Protein AF-A0A7X0TTF5-F1 (afdb_monomer_lite)

Radius of gyration: 13.66 Å; chains: 1; bounding box: 30×32×36 Å

Foldseek 3Di:
DDDPQVLLLVLLVVLQVVCCVPVVDHQQQFVQVQSLLLVCVVPVQKFKKAWALDQQAGRHIWIADPVVCWIQGNVGTDHPVVVQVCCCPVVVGDPTDMGGDDPNHSVNHDHPVVSSVSSNVSSVVD

pLDDT: mean 91.66, std 5.64, range [60.06, 97.88]

Structure (mmCIF, N/CA/C/O backbone):
data_AF-A0A7X0TTF5-F1
#
_entry.id   AF-A0A7X0TTF5-F1
#
loop_
_atom_site.group_PDB
_atom_site.id
_atom_site.type_symbol
_atom_site.label_atom_id
_atom_site.label_alt_id
_atom_site.label_comp_id
_atom_site.label_asym_id
_atom_site.label_entity_id
_atom_site.label_seq_id
_atom_site.pdbx_PDB_ins_code
_atom_site.Cartn_x
_atom_site.Cartn_y
_atom_site.Cartn_z
_atom_site.occupancy
_atom_site.B_iso_or_equiv
_atom_site.auth_seq_id
_atom_site.auth_comp_id
_atom_site.auth_asym_id
_atom_site.auth_atom_id
_atom_site.pdbx_PDB_model_num
ATOM 1 N N . MET A 1 1 ? -17.151 4.045 10.613 1.00 60.06 1 MET A N 1
ATOM 2 C CA . MET A 1 1 ? -16.221 3.293 11.484 1.00 60.06 1 MET A CA 1
ATOM 3 C C . MET A 1 1 ? -15.001 4.177 11.622 1.00 60.06 1 MET A C 1
ATOM 5 O O . MET A 1 1 ? -14.487 4.572 10.586 1.00 60.06 1 MET A O 1
ATOM 9 N N . CYS A 1 2 ? -14.615 4.576 12.832 1.00 71.25 2 CYS A N 1
ATOM 10 C CA . CYS A 1 2 ? -13.408 5.386 13.003 1.00 71.25 2 CYS A CA 1
ATOM 11 C C . CYS A 1 2 ? -12.193 4.462 12.861 1.00 71.25 2 CYS A C 1
ATOM 13 O O . CYS A 1 2 ? -12.168 3.407 13.495 1.00 71.25 2 CYS A O 1
ATOM 15 N N . ILE A 1 3 ? -11.238 4.811 12.003 1.00 82.31 3 ILE A N 1
ATOM 16 C CA . ILE A 1 3 ? -9.995 4.049 11.856 1.00 82.31 3 ILE A CA 1
ATOM 17 C C . ILE A 1 3 ? -9.067 4.414 13.013 1.00 82.31 3 ILE A C 1
ATOM 19 O O . ILE A 1 3 ? -8.820 5.594 13.258 1.00 82.31 3 ILE A O 1
ATOM 23 N N . ASN A 1 4 ? -8.526 3.405 13.696 1.00 91.06 4 ASN A N 1
ATOM 24 C CA . ASN A 1 4 ? -7.479 3.611 14.684 1.00 91.06 4 ASN A CA 1
ATOM 25 C C . ASN A 1 4 ? -6.121 3.621 13.967 1.00 91.06 4 ASN A C 1
ATOM 27 O O . ASN A 1 4 ? -5.546 2.572 13.687 1.00 91.06 4 ASN A O 1
ATOM 31 N N . LEU A 1 5 ? -5.638 4.821 13.630 1.00 89.31 5 LEU A N 1
ATOM 32 C CA . LEU A 1 5 ? -4.382 5.001 12.895 1.00 89.31 5 LEU A CA 1
ATOM 33 C C . LEU A 1 5 ? -3.167 4.480 13.669 1.00 89.31 5 LEU A C 1
ATOM 35 O O . LEU A 1 5 ? -2.276 3.903 13.059 1.00 89.31 5 LEU A O 1
ATOM 39 N N . THR A 1 6 ? -3.157 4.628 14.996 1.00 91.56 6 THR A N 1
ATOM 40 C CA . THR A 1 6 ? -2.090 4.083 15.844 1.00 91.56 6 THR A CA 1
ATOM 41 C C . THR A 1 6 ? -2.037 2.565 15.717 1.00 91.56 6 THR A C 1
ATOM 43 O O . THR A 1 6 ? -0.988 2.016 15.394 1.00 91.56 6 THR A O 1
ATOM 46 N N . ALA A 1 7 ? -3.189 1.899 15.843 1.00 92.69 7 ALA A N 1
ATOM 47 C CA . ALA A 1 7 ? -3.257 0.448 15.706 1.00 92.69 7 ALA A CA 1
ATOM 48 C C . ALA A 1 7 ? -2.870 -0.037 14.300 1.00 92.69 7 ALA A C 1
ATOM 50 O O . ALA A 1 7 ? -2.249 -1.092 14.156 1.00 92.69 7 ALA A O 1
ATOM 51 N N . LEU A 1 8 ? -3.205 0.725 13.248 1.00 92.31 8 LEU A N 1
ATOM 52 C CA . LEU A 1 8 ? -2.767 0.412 11.884 1.00 92.31 8 LEU A CA 1
ATOM 53 C C . LEU A 1 8 ? -1.241 0.442 11.769 1.00 92.31 8 LEU A C 1
ATOM 55 O O . LEU A 1 8 ? -0.664 -0.547 11.323 1.00 92.31 8 LEU A O 1
ATOM 59 N N . THR A 1 9 ? -0.598 1.538 12.179 1.00 91.25 9 THR A N 1
ATOM 60 C CA . THR A 1 9 ? 0.863 1.686 12.084 1.00 91.25 9 THR A CA 1
ATOM 61 C C . THR A 1 9 ? 1.587 0.629 12.917 1.00 91.25 9 THR A C 1
ATOM 63 O O . THR A 1 9 ? 2.483 -0.038 12.408 1.00 91.25 9 THR A O 1
ATOM 66 N N . GLU A 1 10 ? 1.139 0.376 14.150 1.00 91.94 10 GLU A N 1
ATOM 67 C CA . GLU A 1 10 ? 1.713 -0.678 14.998 1.00 91.94 10 GLU A CA 1
ATOM 68 C C . GLU A 1 10 ? 1.563 -2.071 14.367 1.00 91.94 10 GLU A C 1
ATOM 70 O O . GLU A 1 10 ? 2.480 -2.891 14.429 1.00 91.94 10 GLU A O 1
ATOM 75 N N . THR A 1 11 ? 0.428 -2.349 13.710 1.00 93.19 11 THR A N 1
ATOM 76 C CA . THR A 1 11 ? 0.239 -3.620 12.994 1.00 93.19 11 THR A CA 1
ATOM 77 C C . THR A 1 11 ? 1.214 -3.738 11.821 1.00 93.19 11 THR A C 1
ATOM 79 O O . THR A 1 11 ? 1.811 -4.799 11.642 1.00 93.19 11 THR A O 1
ATOM 82 N N . VAL A 1 12 ? 1.407 -2.668 11.037 1.00 92.31 12 VAL A N 1
ATOM 83 C CA . VAL A 1 12 ? 2.370 -2.634 9.918 1.00 92.31 12 VAL A CA 1
ATOM 84 C C . VAL A 1 12 ? 3.778 -2.965 10.404 1.00 92.31 12 VAL A C 1
ATOM 86 O O . VAL A 1 12 ? 4.426 -3.845 9.833 1.00 92.31 12 VAL A O 1
ATOM 89 N N . GLU A 1 13 ? 4.247 -2.311 11.465 1.00 90.12 13 GLU A N 1
ATOM 90 C CA . GLU A 1 13 ? 5.581 -2.549 12.029 1.00 90.12 13 GLU A CA 1
ATOM 91 C C . GLU A 1 13 ? 5.756 -4.013 12.458 1.00 90.12 13 GLU A C 1
ATOM 93 O O . GLU A 1 13 ? 6.751 -4.651 12.109 1.00 90.12 13 GLU A O 1
ATOM 98 N N . GLN A 1 14 ? 4.751 -4.587 13.127 1.00 90.00 14 GLN A N 1
ATOM 99 C CA . GLN A 1 14 ? 4.780 -5.983 13.572 1.00 90.00 14 GLN A CA 1
ATOM 100 C C . GLN A 1 14 ? 4.827 -6.983 12.412 1.00 90.00 14 GLN A C 1
ATOM 102 O O . GLN A 1 14 ? 5.534 -7.991 12.496 1.00 90.00 14 GLN A O 1
ATOM 107 N N . ILE A 1 15 ? 4.078 -6.737 11.332 1.00 91.00 15 ILE A N 1
ATOM 108 C CA . ILE A 1 15 ? 4.032 -7.678 10.205 1.00 91.00 15 ILE A CA 1
ATOM 109 C C . ILE A 1 15 ? 5.174 -7.490 9.205 1.00 91.00 15 ILE A C 1
ATOM 111 O O . ILE A 1 15 ? 5.448 -8.411 8.436 1.00 91.00 15 ILE A O 1
ATOM 115 N N . THR A 1 16 ? 5.860 -6.341 9.218 1.00 88.81 16 THR A N 1
ATOM 116 C CA . THR A 1 16 ? 6.968 -6.045 8.292 1.00 88.81 16 THR A CA 1
ATOM 117 C C . THR A 1 16 ? 8.067 -7.098 8.406 1.00 88.81 16 THR A C 1
ATOM 119 O O . THR A 1 16 ? 8.521 -7.631 7.395 1.00 88.81 16 THR A O 1
ATOM 122 N N . GLN A 1 17 ? 8.437 -7.467 9.636 1.00 86.75 17 GLN A N 1
ATOM 123 C CA . GLN A 1 17 ? 9.425 -8.518 9.877 1.00 86.75 17 GLN A CA 1
ATOM 124 C C . GLN A 1 17 ? 8.953 -9.876 9.334 1.00 86.75 17 GLN A C 1
ATOM 126 O O . GLN A 1 17 ? 9.728 -10.599 8.720 1.00 86.75 17 GLN A O 1
ATOM 131 N N . HIS A 1 18 ? 7.667 -10.201 9.495 1.00 86.31 18 HIS A N 1
ATOM 132 C CA . HIS A 1 18 ? 7.090 -11.450 8.992 1.00 86.31 18 HIS A CA 1
ATOM 133 C C . HIS A 1 18 ? 7.132 -11.536 7.463 1.00 86.31 18 HIS A C 1
ATOM 135 O O . HIS A 1 18 ? 7.470 -12.585 6.914 1.00 86.31 18 HIS A O 1
ATOM 141 N N . LEU A 1 19 ? 6.802 -10.434 6.781 1.00 87.19 19 LEU A N 1
ATOM 142 C CA . LEU A 1 19 ? 6.860 -10.340 5.325 1.00 87.19 19 LEU A CA 1
ATOM 143 C C . LEU A 1 19 ? 8.296 -10.546 4.820 1.00 87.19 19 LEU A C 1
ATOM 145 O O . LEU A 1 19 ? 8.521 -11.325 3.892 1.00 87.19 19 LEU A O 1
ATOM 149 N N . PHE A 1 20 ? 9.261 -9.900 5.476 1.00 87.50 20 PHE A N 1
ATOM 150 C CA . PHE A 1 20 ? 10.672 -10.036 5.142 1.00 87.50 20 PHE A CA 1
ATOM 151 C C . PHE A 1 20 ? 11.182 -11.462 5.384 1.00 87.50 20 PHE A C 1
ATOM 153 O O . PHE A 1 20 ? 11.752 -12.073 4.485 1.00 87.50 20 PHE A O 1
ATOM 160 N N . ASP A 1 21 ? 10.930 -12.037 6.559 1.00 87.88 21 ASP A N 1
ATOM 161 C CA . ASP A 1 21 ? 11.462 -13.354 6.916 1.00 87.88 21 ASP A CA 1
ATOM 162 C C . ASP A 1 21 ? 10.871 -14.476 6.057 1.00 87.88 21 ASP A C 1
ATOM 164 O O . ASP A 1 21 ? 11.597 -15.374 5.621 1.00 87.88 21 ASP A O 1
ATOM 168 N N . LYS A 1 22 ? 9.559 -14.427 5.797 1.00 87.00 22 LYS A N 1
ATOM 169 C CA . LYS A 1 22 ? 8.840 -15.513 5.124 1.00 87.00 22 LYS A CA 1
ATOM 170 C C . LYS A 1 22 ? 8.905 -15.430 3.606 1.00 87.00 22 LYS A C 1
ATOM 172 O O . LYS A 1 22 ? 9.145 -16.442 2.951 1.00 87.00 22 LYS A O 1
ATOM 177 N N . GLU A 1 23 ? 8.676 -14.245 3.053 1.00 86.81 23 GLU A N 1
ATOM 178 C CA . GLU A 1 23 ? 8.542 -14.057 1.607 1.00 86.81 23 GLU A CA 1
ATOM 179 C C . GLU A 1 23 ? 9.789 -13.410 0.992 1.00 86.81 23 GLU A C 1
ATOM 181 O O . GLU A 1 23 ? 9.846 -13.266 -0.227 1.00 86.81 23 GLU A O 1
ATOM 186 N N . GLN A 1 24 ? 10.789 -13.040 1.811 1.00 84.88 24 GLN A N 1
ATOM 187 C CA . GLN A 1 24 ? 11.998 -12.324 1.374 1.00 84.88 24 GLN A CA 1
ATOM 188 C C . GLN A 1 24 ? 11.635 -11.067 0.567 1.00 84.88 24 GLN A C 1
ATOM 190 O O . GLN A 1 24 ? 12.278 -10.729 -0.424 1.00 84.88 24 GLN A O 1
ATOM 195 N N . CYS A 1 25 ? 10.553 -10.405 0.992 1.00 82.00 25 CYS A N 1
ATOM 196 C CA . CYS A 1 25 ? 9.876 -9.340 0.267 1.00 82.00 25 CYS A CA 1
ATOM 197 C C . CYS A 1 25 ? 9.773 -8.082 1.134 1.00 82.00 25 CYS A C 1
ATOM 199 O O . CYS A 1 25 ? 9.433 -8.156 2.316 1.00 82.00 25 CYS A O 1
ATOM 201 N N . GLY A 1 26 ? 10.018 -6.917 0.532 1.00 79.00 26 GLY A N 1
ATOM 202 C CA . GLY A 1 26 ? 9.748 -5.621 1.149 1.00 79.00 26 GLY A CA 1
ATOM 203 C C . GLY A 1 26 ? 8.357 -5.079 0.819 1.00 79.00 26 GLY A C 1
ATOM 204 O O . GLY A 1 26 ? 7.604 -5.644 0.021 1.00 79.00 26 GLY A O 1
ATOM 205 N N . TRP A 1 27 ? 8.028 -3.916 1.384 1.00 82.75 27 TRP A N 1
ATOM 206 C CA . TRP A 1 27 ? 6.827 -3.169 1.002 1.00 82.75 27 TRP A CA 1
ATOM 207 C C . TRP A 1 27 ? 6.819 -2.823 -0.500 1.00 82.75 27 TRP A C 1
ATOM 209 O O . TRP A 1 27 ? 5.771 -2.899 -1.138 1.00 82.75 27 TRP A O 1
ATOM 219 N N . PHE A 1 28 ? 7.993 -2.604 -1.091 1.00 71.44 28 PHE A N 1
ATOM 220 C CA . PHE A 1 28 ? 8.173 -2.293 -2.511 1.00 71.44 28 PHE A CA 1
ATOM 221 C C . PHE A 1 28 ? 7.953 -3.475 -3.475 1.00 71.44 28 PHE A C 1
ATOM 223 O O . PHE A 1 28 ? 7.548 -3.249 -4.608 1.00 71.44 28 PHE A O 1
ATOM 230 N N . ASP A 1 29 ? 8.134 -4.728 -3.038 1.00 73.81 29 ASP A N 1
ATOM 231 C CA . ASP A 1 29 ? 8.132 -5.910 -3.928 1.00 73.81 29 ASP A CA 1
ATOM 232 C C . ASP A 1 29 ? 6.818 -6.722 -3.888 1.00 73.81 29 ASP A C 1
ATOM 234 O O . ASP A 1 29 ? 6.736 -7.847 -4.381 1.00 73.81 29 ASP A O 1
ATOM 238 N N . GLY A 1 30 ? 5.768 -6.162 -3.279 1.00 82.69 30 GLY A N 1
ATOM 239 C CA . GLY A 1 30 ? 4.446 -6.795 -3.153 1.00 82.69 30 GLY A CA 1
ATOM 240 C C . GLY A 1 30 ? 3.804 -6.642 -1.778 1.00 82.69 30 GLY A C 1
ATOM 241 O O . GLY A 1 30 ? 2.595 -6.849 -1.615 1.00 82.69 30 GLY A O 1
ATOM 242 N N . GLY A 1 31 ? 4.579 -6.197 -0.786 1.00 90.44 31 GLY A N 1
ATOM 243 C CA . GLY A 1 31 ? 4.033 -5.854 0.517 1.00 90.44 31 GLY A CA 1
ATOM 244 C C . GLY A 1 31 ? 2.944 -4.790 0.401 1.00 90.44 31 GLY A C 1
ATOM 245 O O . GLY A 1 31 ? 1.854 -4.994 0.917 1.00 90.44 31 GLY A O 1
ATOM 246 N N . CYS A 1 32 ? 3.173 -3.680 -0.308 1.00 92.31 32 CYS A N 1
ATOM 247 C CA . CYS A 1 32 ? 2.225 -2.559 -0.338 1.00 92.31 32 CYS A CA 1
ATOM 248 C C . CYS A 1 32 ? 0.834 -2.979 -0.825 1.00 92.31 32 CYS A C 1
ATOM 250 O O . CYS A 1 32 ? -0.178 -2.570 -0.257 1.00 92.31 32 CYS A O 1
ATOM 252 N N . MET A 1 33 ? 0.776 -3.866 -1.821 1.00 94.62 33 MET A N 1
ATOM 253 C CA . MET A 1 33 ? -0.482 -4.439 -2.297 1.00 94.62 33 MET A CA 1
ATOM 254 C C . MET A 1 33 ? -1.124 -5.359 -1.250 1.00 94.62 33 MET A C 1
ATOM 256 O O . MET A 1 33 ? -2.339 -5.331 -1.054 1.00 94.62 33 MET A O 1
ATOM 260 N N . THR A 1 34 ? -0.317 -6.139 -0.532 1.00 95.00 34 THR A N 1
ATOM 261 C CA . THR A 1 34 ? -0.775 -6.985 0.579 1.00 95.00 34 THR A CA 1
ATOM 262 C C . THR A 1 34 ? -1.352 -6.154 1.730 1.00 95.00 34 THR A C 1
ATOM 264 O O . THR A 1 34 ? -2.437 -6.468 2.219 1.00 95.00 34 THR A O 1
ATOM 267 N N . LEU A 1 35 ? -0.697 -5.052 2.107 1.00 94.31 35 LEU A N 1
ATOM 268 C CA . LEU A 1 35 ? -1.184 -4.101 3.111 1.00 94.31 35 LEU A CA 1
ATOM 269 C C . LEU A 1 35 ? -2.471 -3.414 2.665 1.00 94.31 35 LEU A C 1
ATOM 271 O O . LEU A 1 35 ? -3.452 -3.416 3.404 1.00 94.31 35 LEU A O 1
ATOM 275 N N . ALA A 1 36 ? -2.499 -2.872 1.447 1.00 95.44 36 ALA A N 1
ATOM 276 C CA . ALA A 1 36 ? -3.696 -2.243 0.904 1.00 95.44 36 ALA A CA 1
ATOM 277 C C . ALA A 1 36 ? -4.868 -3.242 0.841 1.00 95.44 36 ALA A C 1
ATOM 279 O O . ALA A 1 36 ? -5.993 -2.906 1.208 1.00 95.44 36 ALA A O 1
ATOM 280 N N . SER A 1 37 ? -4.603 -4.499 0.466 1.00 95.50 37 SER A N 1
ATOM 281 C CA . SER A 1 37 ? -5.597 -5.579 0.498 1.00 95.50 37 SER A CA 1
ATOM 282 C C . SER A 1 37 ? -6.123 -5.837 1.913 1.00 95.50 37 SER A C 1
ATOM 284 O O . SER A 1 37 ? -7.337 -5.929 2.109 1.00 95.50 37 SER A O 1
ATOM 286 N N . ALA A 1 38 ? -5.235 -5.905 2.909 1.00 95.00 38 ALA A N 1
ATOM 287 C CA . ALA A 1 38 ? -5.605 -6.142 4.302 1.00 95.00 38 ALA A CA 1
ATOM 288 C C . ALA A 1 38 ? -6.446 -4.992 4.877 1.00 95.00 38 ALA A C 1
ATOM 290 O O . ALA A 1 38 ? -7.495 -5.219 5.482 1.00 95.00 38 ALA A O 1
ATOM 291 N N . ILE A 1 39 ? -6.030 -3.750 4.627 1.00 95.06 39 ILE A N 1
ATOM 292 C CA . ILE A 1 39 ? -6.759 -2.557 5.059 1.00 95.06 39 ILE A CA 1
ATOM 293 C C . ILE A 1 39 ? -8.129 -2.489 4.387 1.00 95.06 39 ILE A C 1
ATOM 295 O O . ILE A 1 39 ? -9.117 -2.240 5.075 1.00 95.06 39 ILE A O 1
ATOM 299 N N . ASN A 1 40 ? -8.230 -2.737 3.077 1.00 95.25 40 ASN A N 1
ATOM 300 C CA . ASN A 1 40 ? -9.518 -2.707 2.382 1.00 95.25 40 ASN A CA 1
ATOM 301 C C . ASN A 1 40 ? -10.501 -3.753 2.926 1.00 95.25 40 ASN A C 1
ATOM 303 O O . ASN A 1 40 ? -11.696 -3.482 3.021 1.00 95.25 40 ASN A O 1
ATOM 307 N N . HIS A 1 41 ? -10.001 -4.908 3.373 1.00 94.38 41 HIS A N 1
ATOM 308 C CA . HIS A 1 41 ? -10.823 -5.923 4.026 1.00 94.38 41 HIS A CA 1
ATOM 309 C C . HIS A 1 41 ? -11.442 -5.431 5.349 1.00 94.38 41 HIS A C 1
ATOM 311 O O . HIS A 1 41 ? -12.587 -5.755 5.660 1.00 94.38 41 HIS A O 1
ATOM 317 N N . ILE A 1 42 ? -10.708 -4.633 6.131 1.00 92.75 42 ILE A N 1
ATOM 318 C CA . ILE A 1 42 ? -11.185 -4.059 7.403 1.00 92.75 42 ILE A CA 1
ATOM 319 C C . ILE A 1 42 ? -12.022 -2.792 7.163 1.00 92.75 42 ILE A C 1
ATOM 321 O O . ILE A 1 42 ? -12.987 -2.525 7.881 1.00 92.75 42 ILE A O 1
ATOM 325 N N . TYR A 1 43 ? -11.670 -2.013 6.141 1.00 92.94 43 TYR A N 1
ATOM 326 C CA . TYR A 1 43 ? -12.300 -0.748 5.782 1.00 92.94 43 TYR A CA 1
ATOM 327 C C . TYR A 1 43 ? -12.640 -0.715 4.276 1.00 92.94 43 TYR A C 1
ATOM 329 O O . TYR A 1 43 ? -11.895 -0.139 3.478 1.00 92.94 43 TYR A O 1
ATOM 337 N N . PRO A 1 44 ? -13.802 -1.265 3.862 1.00 93.75 44 PRO A N 1
ATOM 338 C CA . PRO A 1 44 ? -14.158 -1.417 2.442 1.00 93.75 44 PRO A CA 1
ATOM 339 C C . PRO A 1 44 ? -14.414 -0.114 1.676 1.00 93.75 44 PRO A C 1
ATOM 341 O O . PRO A 1 44 ? -14.557 -0.131 0.459 1.00 93.75 44 PRO A O 1
ATOM 344 N N . ARG A 1 45 ? -14.507 1.025 2.373 1.00 94.81 45 ARG A N 1
ATOM 345 C CA . ARG A 1 45 ? -14.698 2.352 1.755 1.00 94.81 45 ARG A CA 1
ATOM 346 C C . ARG A 1 45 ? -13.392 2.979 1.266 1.00 94.81 45 ARG A C 1
ATOM 348 O O . ARG A 1 45 ? -13.417 4.066 0.696 1.00 94.81 45 ARG A O 1
ATOM 355 N N . SER A 1 46 ? -12.268 2.330 1.541 1.00 95.62 46 SER A N 1
ATOM 356 C CA . SER A 1 46 ? -10.974 2.736 1.015 1.00 95.62 46 SER A CA 1
ATOM 357 C C . SER A 1 46 ? -10.865 2.451 -0.483 1.00 95.62 46 SER A C 1
ATOM 359 O O . SER A 1 46 ? -11.573 1.598 -1.019 1.00 95.62 46 SER A O 1
ATOM 361 N N . ILE A 1 47 ? -9.977 3.175 -1.161 1.00 97.25 47 ILE A N 1
ATOM 362 C CA . ILE A 1 47 ? -9.802 3.087 -2.613 1.00 97.25 47 ILE A CA 1
ATOM 363 C C . ILE A 1 47 ? -8.340 2.778 -2.921 1.00 97.25 47 ILE A C 1
ATOM 365 O O . ILE A 1 47 ? -7.441 3.436 -2.397 1.00 97.25 47 ILE A O 1
ATOM 369 N N . PHE A 1 48 ? -8.107 1.798 -3.790 1.00 97.62 48 PHE A N 1
ATOM 370 C CA . PHE A 1 48 ? -6.771 1.446 -4.254 1.00 97.62 48 PHE A CA 1
ATOM 371 C C . PHE A 1 48 ? -6.258 2.455 -5.276 1.00 97.62 48 PHE A C 1
ATOM 373 O O . PHE A 1 48 ? -6.913 2.749 -6.282 1.00 97.62 48 PHE A O 1
ATOM 380 N N . TYR A 1 49 ? -5.049 2.937 -5.039 1.00 97.88 49 TYR A N 1
ATOM 381 C CA . TYR A 1 49 ? -4.297 3.749 -5.976 1.00 97.88 49 TYR A CA 1
ATOM 382 C C . TYR A 1 49 ? -2.905 3.163 -6.148 1.00 97.88 49 TYR A C 1
ATOM 384 O O . TYR A 1 49 ? -2.409 2.407 -5.314 1.00 97.88 49 TYR A O 1
ATOM 392 N N . HIS A 1 50 ? -2.254 3.566 -7.224 1.00 95.94 50 HIS A N 1
ATOM 393 C CA . HIS A 1 50 ? -0.822 3.423 -7.346 1.00 95.94 50 HIS A CA 1
ATOM 394 C C . HIS A 1 50 ? -0.191 4.743 -7.735 1.00 95.94 50 HIS A C 1
ATOM 396 O O . HIS A 1 50 ? -0.769 5.534 -8.482 1.00 95.94 50 HIS A O 1
ATOM 402 N N . ILE A 1 51 ? 0.994 4.989 -7.196 1.00 95.38 51 ILE A N 1
ATOM 403 C CA . ILE A 1 51 ? 1.842 6.091 -7.616 1.00 95.38 51 ILE A CA 1
ATOM 404 C C . ILE A 1 51 ? 2.968 5.519 -8.458 1.00 95.38 51 ILE A C 1
ATOM 406 O O . ILE A 1 51 ? 3.670 4.596 -8.049 1.00 95.38 51 ILE A O 1
ATOM 410 N N . SER A 1 52 ? 3.050 5.963 -9.707 1.00 94.69 52 SER A N 1
ATOM 411 C CA . SER A 1 52 ? 3.875 5.300 -10.713 1.00 94.69 52 SER A CA 1
ATOM 412 C C . SER A 1 52 ? 4.340 6.260 -11.796 1.00 94.69 52 SER A C 1
ATOM 414 O O . SER A 1 52 ? 3.819 7.369 -11.952 1.00 94.69 52 SER A O 1
ATOM 416 N N . ARG A 1 53 ? 5.340 5.819 -12.559 1.00 93.25 53 ARG A N 1
ATOM 417 C CA . ARG A 1 53 ? 5.905 6.546 -13.707 1.00 93.25 53 ARG A CA 1
ATOM 418 C C . ARG A 1 53 ? 4.967 6.549 -14.910 1.00 93.25 53 ARG A C 1
ATOM 420 O O . ARG A 1 53 ? 5.071 7.413 -15.776 1.00 93.25 53 ARG A O 1
ATOM 427 N N . SER A 1 54 ? 4.072 5.569 -14.985 1.00 93.25 54 SER A N 1
ATOM 428 C CA . SER A 1 54 ? 3.097 5.431 -16.061 1.00 93.25 54 SER A CA 1
ATOM 429 C C . SER A 1 54 ? 1.784 4.874 -15.529 1.00 93.25 54 SER A C 1
ATOM 431 O O . SER A 1 54 ? 1.729 4.337 -14.426 1.00 93.25 54 SER A O 1
ATOM 433 N N . HIS A 1 55 ? 0.730 5.001 -16.330 1.00 93.44 55 HIS A N 1
ATOM 434 C CA . HIS A 1 55 ? -0.586 4.493 -15.972 1.00 93.44 55 HIS A CA 1
ATOM 435 C C . HIS A 1 55 ? -0.636 2.953 -15.965 1.00 93.44 55 HIS A C 1
ATOM 437 O O . HIS A 1 55 ? -1.413 2.375 -15.212 1.00 93.44 55 HIS A O 1
ATOM 443 N N . ASP A 1 56 ? 0.155 2.286 -16.806 1.00 92.88 56 ASP A N 1
ATOM 444 C CA . ASP A 1 56 ? 0.005 0.846 -17.062 1.00 92.88 56 ASP A CA 1
ATOM 445 C C . ASP A 1 56 ? 0.914 -0.033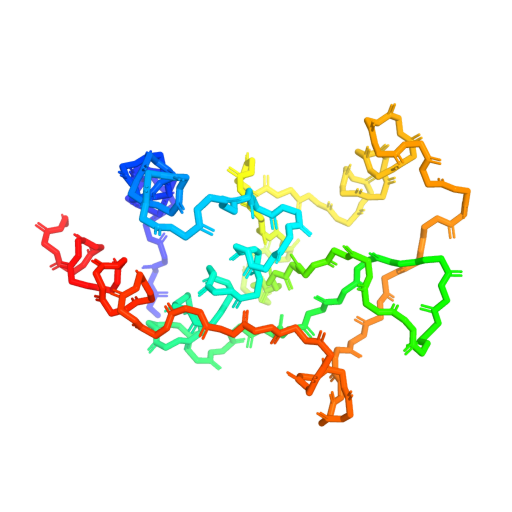 -16.197 1.00 92.88 56 ASP A C 1
ATOM 447 O O . ASP A 1 56 ? 0.710 -1.244 -16.133 1.00 92.88 56 ASP A O 1
ATOM 451 N N . VAL A 1 57 ? 1.898 0.566 -15.521 1.00 90.75 57 VAL A N 1
ATOM 452 C CA . VAL A 1 57 ? 2.833 -0.125 -14.625 1.00 90.75 57 VAL A CA 1
ATOM 453 C C . VAL A 1 57 ? 2.561 0.300 -13.194 1.00 90.75 57 VAL A C 1
ATOM 455 O O . VAL A 1 57 ? 2.480 1.494 -12.904 1.00 90.75 57 VAL A O 1
ATOM 458 N N . VAL A 1 58 ? 2.455 -0.678 -12.300 1.00 92.75 58 VAL A N 1
ATOM 459 C CA . VAL A 1 58 ? 2.293 -0.427 -10.870 1.00 92.75 58 VAL A CA 1
ATOM 460 C C . VAL A 1 58 ? 3.655 -0.443 -10.179 1.00 92.75 58 VAL A C 1
ATOM 462 O O . VAL A 1 58 ? 4.219 -1.503 -9.939 1.00 92.75 58 VAL A O 1
ATOM 465 N N . ASP A 1 59 ? 4.176 0.740 -9.852 1.00 91.25 59 ASP A N 1
ATOM 466 C CA . ASP A 1 59 ? 5.437 0.884 -9.110 1.00 91.25 59 ASP A CA 1
ATOM 467 C C . ASP A 1 59 ? 5.228 0.802 -7.585 1.00 91.25 59 ASP A C 1
ATOM 469 O O . ASP A 1 59 ? 5.990 0.142 -6.890 1.00 91.25 59 ASP A O 1
ATOM 473 N N . HIS A 1 60 ? 4.206 1.481 -7.046 1.00 93.44 60 HIS A N 1
ATOM 474 C CA . HIS A 1 60 ? 3.938 1.522 -5.603 1.00 93.44 60 HIS A CA 1
ATOM 475 C C . HIS A 1 60 ? 2.443 1.633 -5.332 1.00 93.44 60 HIS A C 1
ATOM 477 O O . HIS A 1 60 ? 1.786 2.560 -5.815 1.00 93.44 60 HIS A O 1
ATOM 483 N N . VAL A 1 61 ? 1.902 0.697 -4.555 1.00 95.38 61 VAL A N 1
ATOM 484 C CA . VAL A 1 61 ? 0.482 0.682 -4.181 1.00 95.38 61 VAL A CA 1
ATOM 485 C C . VAL A 1 61 ? 0.276 1.491 -2.910 1.00 95.38 61 VAL A C 1
ATOM 487 O O . VAL A 1 61 ? 1.010 1.346 -1.938 1.00 95.38 61 VAL A O 1
ATOM 490 N N . VAL A 1 62 ? -0.765 2.315 -2.907 1.00 96.12 62 VAL A N 1
ATOM 491 C CA . VAL A 1 62 ? -1.218 3.060 -1.733 1.00 96.12 62 VAL A CA 1
ATOM 492 C C . VAL A 1 62 ? -2.720 2.909 -1.589 1.00 96.12 62 VAL A C 1
ATOM 494 O O . VAL A 1 62 ? -3.439 2.656 -2.562 1.00 96.12 62 VAL A O 1
ATOM 497 N N . ILE A 1 63 ? -3.217 3.110 -0.375 1.00 96.50 63 ILE A N 1
ATOM 498 C CA . ILE A 1 63 ? -4.650 3.087 -0.122 1.00 96.50 63 ILE A CA 1
ATOM 499 C C . ILE A 1 63 ? -5.147 4.463 0.314 1.00 96.50 63 ILE A C 1
ATOM 501 O O . ILE A 1 63 ? -4.553 5.106 1.171 1.00 96.50 63 ILE A O 1
ATOM 505 N N . TYR A 1 64 ? -6.221 4.941 -0.310 1.00 97.62 64 TYR A N 1
ATOM 506 C CA . TYR A 1 64 ? -6.830 6.234 -0.010 1.00 97.62 64 TYR A CA 1
ATOM 507 C C . TYR A 1 64 ? -8.027 6.070 0.925 1.00 97.62 64 TYR A C 1
ATOM 509 O O . TYR A 1 64 ? -8.887 5.212 0.699 1.00 97.62 64 TYR A O 1
ATOM 517 N N . PHE A 1 65 ? -8.108 6.934 1.935 1.00 95.81 65 PHE A N 1
ATOM 518 C CA . PHE A 1 65 ? -9.219 7.020 2.877 1.00 95.81 65 PHE A CA 1
ATOM 519 C C . PHE A 1 65 ? -10.031 8.299 2.627 1.00 95.81 65 PHE A C 1
ATOM 521 O O . PHE A 1 65 ? -9.618 9.368 3.078 1.00 95.81 65 PHE A O 1
ATOM 528 N N . PRO A 1 66 ? -11.208 8.218 1.973 1.00 94.75 66 PRO A N 1
ATOM 529 C CA . PRO A 1 66 ? -11.987 9.407 1.613 1.00 94.75 66 PRO A CA 1
ATOM 530 C C . PRO A 1 66 ? -12.407 10.277 2.803 1.00 94.75 66 PRO A C 1
ATOM 532 O O . PRO A 1 66 ? -12.496 11.490 2.679 1.00 94.75 66 PRO A O 1
ATOM 535 N N . GLU A 1 67 ? -12.659 9.671 3.966 1.00 92.62 67 GLU A N 1
ATOM 536 C CA . GLU A 1 67 ? -13.072 10.401 5.176 1.00 92.62 67 GLU A CA 1
ATOM 537 C C . GLU A 1 67 ? -11.933 11.210 5.815 1.00 92.62 67 GLU A C 1
ATOM 539 O O . GLU A 1 67 ? -12.202 12.123 6.591 1.00 92.62 67 GLU A O 1
ATOM 544 N N . LEU A 1 68 ? -10.680 10.871 5.500 1.00 91.88 68 LEU A N 1
ATOM 545 C CA . LEU A 1 68 ? -9.476 11.511 6.040 1.00 91.88 68 LEU A CA 1
ATOM 546 C C . LEU A 1 68 ? -8.731 12.336 4.983 1.00 91.88 68 LEU A C 1
ATOM 548 O O . LEU A 1 68 ? -7.718 12.953 5.298 1.00 91.88 68 LEU A O 1
ATOM 552 N N . ASP A 1 69 ? -9.202 12.294 3.734 1.00 95.25 69 ASP A N 1
ATOM 553 C CA . ASP A 1 69 ? -8.544 12.852 2.553 1.00 95.25 69 ASP A CA 1
ATOM 554 C C . ASP A 1 69 ? -7.026 12.600 2.526 1.00 95.25 69 ASP A C 1
ATOM 556 O O . ASP A 1 69 ? -6.204 13.505 2.403 1.00 95.25 69 ASP A O 1
ATOM 560 N N . SER A 1 70 ? -6.638 11.344 2.735 1.00 95.88 70 SER A N 1
ATOM 561 C CA . SER A 1 70 ? -5.238 10.971 2.931 1.00 95.88 70 SER A CA 1
ATOM 562 C C . SER A 1 70 ? -4.940 9.576 2.391 1.00 95.88 70 SER A C 1
ATOM 564 O O . SER A 1 70 ? -5.821 8.714 2.311 1.00 95.88 70 SER A O 1
ATOM 566 N N . TYR A 1 71 ? -3.679 9.371 2.024 1.00 96.69 71 TYR A N 1
ATOM 567 C CA . TYR A 1 71 ? -3.128 8.125 1.505 1.00 96.69 71 TYR A CA 1
ATOM 568 C C . TYR A 1 71 ? -2.328 7.429 2.596 1.00 96.69 71 TYR A C 1
ATOM 570 O O . TYR A 1 71 ? -1.688 8.090 3.409 1.00 96.69 71 TYR A O 1
ATOM 578 N N . PHE A 1 72 ? -2.346 6.105 2.589 1.00 95.12 72 PHE A N 1
ATOM 579 C CA . PHE A 1 72 ? -1.602 5.279 3.523 1.00 95.12 72 PHE A CA 1
ATOM 580 C C . PHE A 1 72 ? -0.741 4.277 2.773 1.00 95.12 72 PHE A C 1
ATOM 582 O O . PHE A 1 72 ? -1.199 3.623 1.828 1.00 95.12 72 PHE A O 1
ATOM 589 N N . ASP A 1 73 ? 0.497 4.159 3.228 1.00 92.19 73 ASP A N 1
ATOM 590 C CA . ASP A 1 73 ? 1.417 3.084 2.893 1.00 92.19 73 ASP A CA 1
ATOM 591 C C . ASP A 1 73 ? 2.190 2.666 4.152 1.00 92.19 73 ASP A C 1
ATOM 593 O O . ASP A 1 73 ? 1.762 2.956 5.269 1.00 92.19 73 ASP A O 1
ATOM 597 N N . ALA A 1 74 ? 3.306 1.958 3.987 1.00 87.12 74 ALA A N 1
ATOM 598 C CA . ALA A 1 74 ? 4.105 1.469 5.104 1.00 87.12 74 ALA A CA 1
ATOM 599 C C . ALA A 1 74 ? 4.627 2.566 6.054 1.00 87.12 74 ALA A C 1
ATOM 601 O O . ALA A 1 74 ? 4.890 2.264 7.213 1.00 87.12 74 ALA A O 1
ATOM 602 N N . ASP A 1 75 ? 4.732 3.821 5.600 1.00 87.81 75 ASP A N 1
ATOM 603 C CA . ASP A 1 75 ? 5.209 4.938 6.430 1.00 87.81 75 ASP A CA 1
ATOM 604 C C . ASP A 1 75 ? 4.066 5.672 7.152 1.00 87.81 75 ASP A C 1
ATOM 606 O O . ASP A 1 75 ? 4.290 6.647 7.873 1.00 87.81 75 ASP A O 1
ATOM 610 N N . GLY A 1 76 ? 2.826 5.218 6.964 1.00 91.31 76 GLY A N 1
ATOM 611 C CA . GLY A 1 76 ? 1.644 5.789 7.590 1.00 91.31 76 GLY A CA 1
ATOM 612 C C . GLY A 1 76 ? 0.860 6.749 6.694 1.00 91.31 76 GLY A C 1
ATOM 613 O O . GLY A 1 76 ? 0.900 6.688 5.463 1.00 91.31 76 GLY A O 1
ATOM 614 N N . MET A 1 77 ? 0.073 7.615 7.340 1.00 94.31 77 MET A N 1
ATOM 615 C CA . MET A 1 77 ? -0.835 8.551 6.672 1.00 94.31 77 MET A CA 1
ATOM 616 C C . MET A 1 77 ? -0.106 9.779 6.134 1.00 94.31 77 MET A C 1
ATOM 618 O O . MET A 1 77 ? 0.666 10.420 6.844 1.00 94.31 77 MET A O 1
ATOM 622 N N . GLN A 1 78 ? -0.435 10.167 4.907 1.00 95.50 78 GLN A N 1
ATOM 623 C CA . GLN A 1 78 ? 0.169 11.307 4.227 1.00 95.50 78 GLN A CA 1
ATOM 624 C C . GLN A 1 78 ? -0.791 11.942 3.214 1.00 95.50 78 GLN A C 1
ATOM 626 O O . GLN A 1 78 ? -1.662 11.277 2.645 1.00 95.50 78 GLN A O 1
ATOM 631 N N . SER A 1 79 ? -0.622 13.244 2.963 1.00 96.94 79 SER A N 1
ATOM 632 C CA . SER A 1 79 ? -1.341 13.921 1.879 1.00 96.94 79 SER A CA 1
ATOM 633 C C . SER A 1 79 ? -0.835 13.453 0.512 1.00 96.94 79 SER A C 1
ATOM 635 O O . SER A 1 79 ? 0.236 12.850 0.388 1.00 96.94 79 SER A O 1
ATOM 637 N N . LYS A 1 80 ? -1.580 13.782 -0.548 1.00 96.75 80 LYS A N 1
ATOM 638 C CA . LYS A 1 80 ? -1.163 13.505 -1.928 1.00 96.75 80 LYS A CA 1
ATOM 639 C C . LYS A 1 80 ? 0.193 14.137 -2.256 1.00 96.75 80 LYS A C 1
ATOM 641 O O . LYS A 1 80 ? 1.030 13.510 -2.900 1.00 96.75 80 LYS A O 1
ATOM 646 N N . GLU A 1 81 ? 0.410 15.377 -1.828 1.00 96.69 81 GLU A N 1
ATOM 647 C CA . GLU A 1 81 ? 1.632 16.143 -2.081 1.00 96.69 81 GLU A CA 1
ATOM 648 C C . GLU A 1 81 ? 2.828 15.515 -1.367 1.00 96.69 81 GLU A C 1
ATOM 650 O O . GLU A 1 81 ? 3.888 15.368 -1.975 1.00 96.69 81 GLU A O 1
ATOM 655 N N . ALA A 1 82 ? 2.645 15.100 -0.109 1.00 96.25 82 ALA A N 1
ATOM 656 C CA . ALA A 1 82 ? 3.671 14.412 0.667 1.00 96.25 82 ALA A CA 1
ATOM 657 C C . ALA A 1 82 ? 4.045 13.064 0.032 1.00 96.25 82 ALA A C 1
ATOM 659 O O . ALA A 1 82 ? 5.230 12.799 -0.163 1.00 96.25 82 ALA A O 1
ATOM 660 N N . LEU A 1 83 ? 3.053 12.281 -0.405 1.00 95.75 83 LEU A N 1
ATOM 661 C CA . LEU A 1 83 ? 3.279 11.021 -1.114 1.00 95.75 83 LEU A CA 1
ATOM 662 C C . LEU A 1 83 ? 4.047 11.228 -2.429 1.00 95.75 83 LEU A C 1
ATOM 664 O O . LEU A 1 83 ? 5.022 10.532 -2.711 1.00 95.75 83 LEU A O 1
ATOM 668 N N . ILE A 1 84 ? 3.646 12.213 -3.237 1.00 96.06 84 ILE A N 1
ATOM 669 C CA . ILE A 1 84 ? 4.341 12.557 -4.487 1.00 96.06 84 ILE A CA 1
ATOM 670 C C . ILE A 1 84 ? 5.782 12.985 -4.207 1.00 96.06 84 ILE A C 1
ATOM 672 O O . ILE A 1 84 ? 6.693 12.591 -4.938 1.00 96.06 84 ILE A O 1
ATOM 676 N N . GLN A 1 85 ? 6.000 13.786 -3.164 1.00 95.50 85 GLN A N 1
ATOM 677 C CA . GLN A 1 85 ? 7.334 14.233 -2.791 1.00 95.50 85 GLN A CA 1
ATOM 678 C C . GLN A 1 85 ? 8.201 13.060 -2.326 1.00 95.50 85 GLN A C 1
ATOM 680 O O . GLN A 1 85 ? 9.327 12.937 -2.804 1.00 95.50 85 GLN A O 1
ATOM 685 N N . LYS A 1 86 ? 7.657 12.162 -1.495 1.00 93.62 86 LYS A N 1
ATOM 686 C CA . LYS A 1 86 ? 8.311 10.923 -1.054 1.00 93.62 86 LYS A CA 1
ATOM 687 C C . LYS A 1 86 ? 8.797 10.100 -2.248 1.00 93.62 86 LYS A C 1
ATOM 689 O O . LYS A 1 86 ? 9.973 9.752 -2.306 1.00 93.62 86 LYS A O 1
ATOM 694 N N . MET A 1 87 ? 7.932 9.856 -3.234 1.00 93.75 87 MET A N 1
ATOM 695 C CA . MET A 1 87 ? 8.302 9.083 -4.427 1.00 93.75 87 MET A CA 1
ATOM 696 C C . MET A 1 87 ? 9.397 9.761 -5.260 1.00 93.75 87 MET A C 1
ATOM 698 O O . MET A 1 87 ? 10.245 9.087 -5.839 1.00 93.75 87 MET A O 1
ATOM 702 N N . LYS A 1 88 ? 9.421 11.098 -5.320 1.00 94.88 88 LYS A N 1
ATOM 703 C CA . LYS A 1 88 ? 10.495 11.827 -6.015 1.00 94.88 88 LYS A CA 1
ATOM 704 C C . LYS A 1 88 ? 11.830 11.708 -5.291 1.00 94.88 88 LYS A C 1
ATOM 706 O O . LYS A 1 88 ? 12.855 11.557 -5.946 1.00 94.88 88 LYS A O 1
ATOM 711 N N . THR A 1 89 ? 11.827 11.843 -3.966 1.00 93.31 89 THR A N 1
ATOM 712 C CA . THR A 1 89 ? 13.062 12.004 -3.188 1.00 93.31 89 THR A CA 1
ATOM 713 C C . THR A 1 89 ? 13.648 10.696 -2.691 1.00 93.31 89 THR A C 1
ATOM 715 O O . THR A 1 89 ? 14.863 10.548 -2.724 1.00 93.31 89 THR A O 1
ATOM 718 N N . LEU A 1 90 ? 12.812 9.776 -2.208 1.00 88.56 90 LEU A N 1
ATOM 719 C CA . LEU A 1 90 ? 13.265 8.508 -1.632 1.00 88.56 90 LEU A CA 1
ATOM 720 C C . LEU A 1 90 ? 13.335 7.427 -2.713 1.00 88.56 90 LEU A C 1
ATOM 722 O O . LEU A 1 90 ? 14.375 6.802 -2.883 1.00 88.56 90 LEU A O 1
ATOM 726 N N . GLU A 1 91 ? 12.286 7.309 -3.530 1.00 84.06 91 GLU A N 1
ATOM 727 C CA . GLU A 1 91 ? 12.208 6.287 -4.591 1.00 84.06 91 GLU A CA 1
ATOM 728 C C . GLU A 1 91 ? 12.848 6.719 -5.918 1.00 84.06 91 GLU A C 1
ATOM 730 O O . GLU A 1 91 ? 12.815 5.988 -6.911 1.00 84.06 91 GLU A O 1
ATOM 735 N N . SER A 1 92 ? 13.411 7.933 -5.972 1.00 89.56 92 SER A N 1
ATOM 736 C CA . SER A 1 92 ? 14.022 8.517 -7.176 1.00 89.56 92 SER A CA 1
ATOM 737 C C . SER A 1 92 ? 13.126 8.418 -8.424 1.00 89.56 92 SER A C 1
ATOM 739 O O . SER A 1 92 ? 13.597 8.237 -9.552 1.00 89.56 92 SER A O 1
ATOM 741 N N . MET A 1 93 ? 11.805 8.505 -8.241 1.00 91.56 93 MET A N 1
ATOM 742 C CA . MET A 1 93 ? 10.846 8.384 -9.329 1.00 91.56 93 MET A CA 1
ATOM 743 C C . MET A 1 93 ? 10.788 9.695 -10.117 1.00 91.56 93 MET A C 1
ATOM 745 O O . MET A 1 93 ? 10.487 10.760 -9.575 1.00 91.56 93 MET A O 1
AT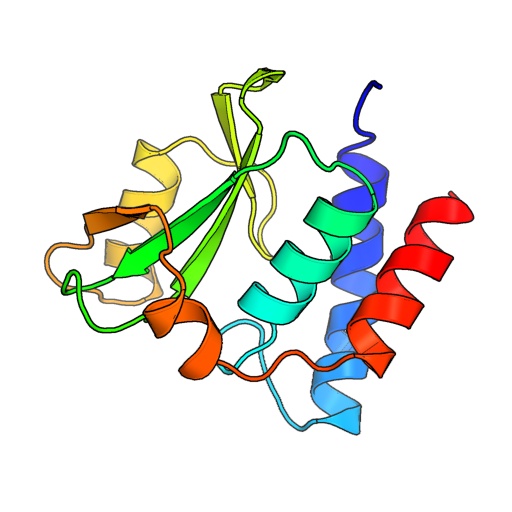OM 749 N N . ALA A 1 94 ? 11.049 9.630 -11.423 1.00 88.81 94 ALA A N 1
ATOM 750 C CA . ALA A 1 94 ? 10.870 10.771 -12.311 1.00 88.81 94 ALA A CA 1
ATOM 751 C C . ALA A 1 94 ? 9.375 10.957 -12.615 1.00 88.81 94 ALA A C 1
ATOM 753 O O . ALA A 1 94 ? 8.744 10.068 -13.178 1.00 88.81 94 ALA A O 1
ATOM 754 N N . ASN A 1 95 ? 8.822 12.121 -12.258 1.00 90.94 95 ASN A N 1
ATOM 755 C CA . ASN A 1 95 ? 7.421 12.501 -12.499 1.00 90.94 95 ASN A CA 1
ATOM 756 C C . ASN A 1 95 ? 6.372 11.490 -11.977 1.00 90.94 95 ASN A C 1
ATOM 758 O O . ASN A 1 95 ? 5.503 11.067 -12.743 1.00 90.94 95 ASN A O 1
ATOM 762 N N . PRO A 1 96 ? 6.408 11.118 -10.683 1.00 95.25 96 PRO A N 1
ATOM 763 C CA . PRO A 1 96 ? 5.430 10.204 -10.115 1.00 95.25 96 PRO A CA 1
ATOM 764 C C . PRO A 1 96 ? 4.027 10.784 -10.248 1.00 95.25 96 PRO A C 1
ATOM 766 O O . PRO A 1 96 ? 3.772 11.935 -9.880 1.00 95.25 96 PRO A O 1
ATOM 769 N N . THR A 1 97 ? 3.124 9.964 -10.766 1.00 96.00 97 THR A N 1
ATOM 770 C CA . THR A 1 97 ? 1.720 10.311 -10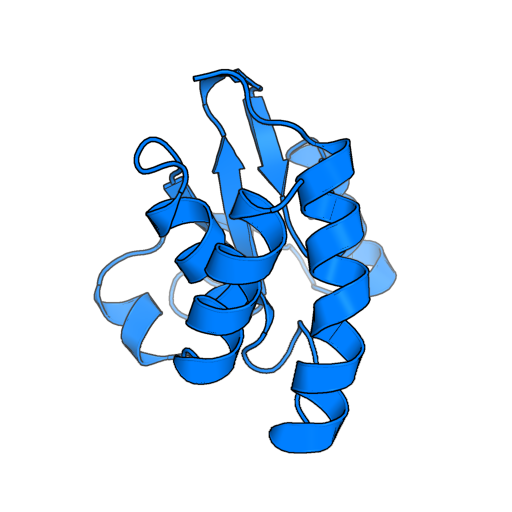.944 1.00 96.00 97 THR A CA 1
ATOM 771 C C . THR A 1 97 ? 0.863 9.280 -10.236 1.00 96.00 97 THR A C 1
ATOM 773 O O . THR A 1 97 ? 1.166 8.091 -10.233 1.00 96.00 97 THR A O 1
ATOM 776 N N . LEU A 1 98 ? -0.195 9.761 -9.599 1.00 97.19 98 LEU A N 1
ATOM 777 C CA . LEU A 1 98 ? -1.128 8.936 -8.859 1.00 97.19 98 LEU A CA 1
ATOM 778 C C . LEU A 1 98 ? -2.297 8.529 -9.766 1.00 97.19 98 LEU A C 1
ATOM 780 O O . LEU A 1 98 ? -2.978 9.395 -10.319 1.00 97.19 98 LEU A O 1
ATOM 784 N N . PHE A 1 99 ? -2.552 7.230 -9.862 1.00 97.19 99 PHE A N 1
ATOM 785 C CA . PHE A 1 99 ? -3.589 6.628 -10.692 1.00 97.19 99 PHE A CA 1
ATOM 786 C C . PHE A 1 99 ? -4.473 5.708 -9.853 1.00 97.19 99 PHE A C 1
ATOM 788 O O . PHE A 1 99 ? -3.986 4.979 -8.987 1.00 97.19 99 PHE A O 1
ATOM 795 N N . THR A 1 100 ? -5.781 5.728 -10.094 1.00 97.12 100 THR A N 1
ATOM 796 C CA . THR A 1 100 ? -6.689 4.744 -9.491 1.00 97.12 100 THR A CA 1
ATOM 797 C C . THR A 1 100 ? -6.390 3.364 -10.071 1.00 97.12 100 THR A C 1
ATOM 799 O O . THR A 1 100 ? -6.214 3.229 -11.285 1.00 97.12 100 THR A O 1
ATOM 802 N N . MET A 1 101 ? -6.337 2.334 -9.225 1.00 96.19 101 MET A N 1
ATOM 803 C CA . MET A 1 101 ? -6.127 0.971 -9.714 1.00 96.19 101 MET A CA 1
ATOM 804 C C . MET A 1 101 ? -7.339 0.466 -10.508 1.00 96.19 101 MET A C 1
ATOM 806 O O . MET A 1 101 ? -8.485 0.794 -10.204 1.00 96.19 101 MET A O 1
ATOM 810 N N . ARG A 1 102 ? -7.065 -0.350 -11.529 1.00 94.62 102 ARG A N 1
ATOM 811 C CA . ARG A 1 102 ? -8.052 -1.070 -12.347 1.00 94.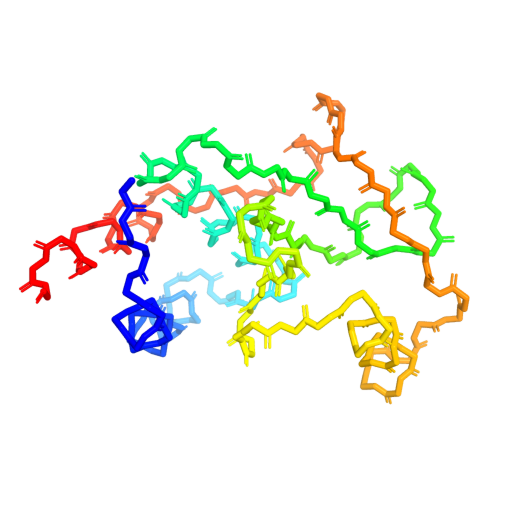62 102 ARG A CA 1
ATOM 812 C C . ARG A 1 102 ? -7.759 -2.567 -12.284 1.00 94.62 102 ARG A C 1
ATOM 814 O O . ARG A 1 102 ? -6.666 -2.941 -11.873 1.00 94.62 102 ARG A O 1
ATOM 821 N N . ASP A 1 103 ? -8.689 -3.401 -12.740 1.00 90.81 103 ASP A N 1
ATOM 822 C CA . ASP A 1 103 ? -8.587 -4.870 -12.676 1.00 90.81 103 ASP A CA 1
ATOM 823 C C . ASP A 1 103 ? -7.232 -5.405 -13.172 1.00 90.81 103 ASP A C 1
ATOM 825 O O . ASP A 1 103 ? -6.569 -6.172 -12.478 1.00 90.81 103 ASP A O 1
ATOM 829 N N . THR A 1 104 ? -6.742 -4.887 -14.302 1.00 92.50 104 THR A N 1
ATOM 830 C CA . THR A 1 104 ? -5.450 -5.274 -14.898 1.00 92.50 104 THR A CA 1
ATOM 831 C C . THR A 1 104 ? -4.226 -4.920 -14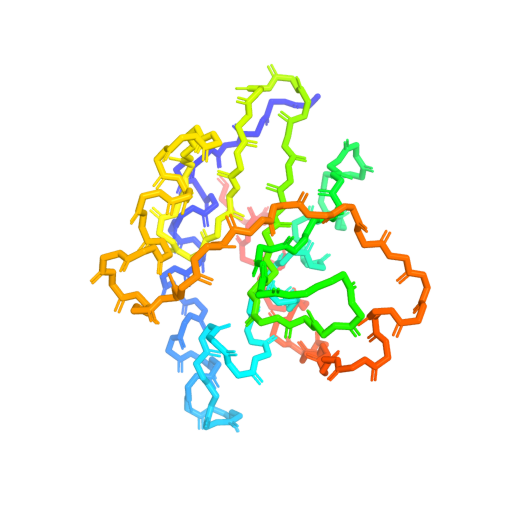.049 1.00 92.50 104 THR A C 1
ATOM 833 O O . THR A 1 104 ? -3.142 -5.448 -14.278 1.00 92.50 104 THR A O 1
ATOM 836 N N . HIS A 1 105 ? -4.349 -3.997 -13.096 1.00 94.56 105 HIS A N 1
ATOM 837 C CA . HIS A 1 105 ? -3.253 -3.602 -12.209 1.00 94.56 105 HIS A CA 1
ATOM 838 C C . HIS A 1 105 ? -3.082 -4.610 -11.065 1.00 94.56 105 HIS A C 1
ATOM 840 O O . HIS A 1 105 ? -1.961 -4.852 -10.625 1.00 94.56 105 HIS A O 1
ATOM 846 N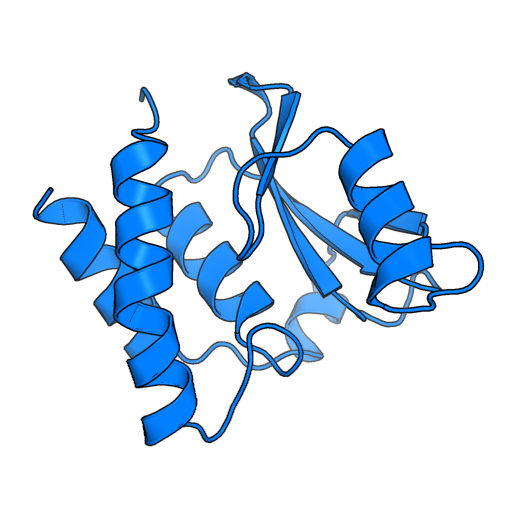 N . PHE A 1 106 ? -4.172 -5.233 -10.604 1.00 91.00 106 PHE A N 1
ATOM 847 C CA . PHE A 1 106 ? -4.130 -6.220 -9.519 1.00 91.00 106 PHE A CA 1
ATOM 848 C C . PHE A 1 106 ? -3.404 -7.508 -9.921 1.00 91.00 106 PHE A C 1
ATOM 850 O O . PHE A 1 106 ? -2.863 -8.198 -9.065 1.00 91.00 106 PHE A O 1
ATOM 857 N N . GLU A 1 107 ? -3.351 -7.816 -11.216 1.00 90.19 107 GLU A N 1
ATOM 858 C CA . GLU A 1 107 ? -2.649 -8.989 -11.746 1.00 90.19 107 GLU A CA 1
ATOM 859 C C . GLU A 1 107 ? -1.120 -8.812 -11.779 1.00 90.19 107 GLU A C 1
ATOM 861 O O . GLU A 1 107 ? -0.391 -9.794 -11.907 1.00 90.19 107 GLU A O 1
ATOM 866 N N . GLN A 1 108 ? -0.618 -7.577 -11.645 1.00 89.56 108 GLN A N 1
ATOM 867 C CA . GLN A 1 108 ? 0.818 -7.276 -11.721 1.00 89.56 108 GLN A CA 1
ATOM 868 C C . GLN A 1 108 ? 1.558 -7.540 -10.409 1.00 89.56 108 GLN A C 1
ATOM 870 O O . GLN A 1 108 ? 2.775 -7.718 -10.421 1.00 89.56 108 GLN A O 1
ATOM 875 N N . ILE A 1 109 ? 0.848 -7.542 -9.276 1.00 89.56 109 ILE A N 1
ATOM 876 C CA . ILE A 1 109 ? 1.461 -7.607 -7.948 1.00 89.56 109 ILE A CA 1
ATOM 877 C C . ILE A 1 109 ? 0.828 -8.728 -7.134 1.00 89.56 109 ILE A C 1
ATOM 879 O O . ILE A 1 109 ? -0.385 -8.785 -6.942 1.00 89.56 109 ILE A O 1
ATOM 883 N N . LYS A 1 110 ? 1.673 -9.606 -6.594 1.00 90.44 110 LYS A N 1
ATOM 884 C CA . LYS A 1 110 ? 1.248 -10.694 -5.713 1.00 90.44 110 LYS A CA 1
ATOM 885 C C . LYS A 1 110 ? 0.711 -10.137 -4.388 1.00 90.44 110 LYS A C 1
ATOM 887 O O . LYS A 1 110 ? 1.340 -9.296 -3.753 1.00 90.44 110 LYS A O 1
ATOM 892 N N . VAL A 1 111 ? -0.420 -10.678 -3.938 1.00 92.94 111 VAL A N 1
ATOM 893 C CA . VAL A 1 111 ? -0.889 -10.541 -2.552 1.00 92.94 111 VAL A CA 1
ATOM 894 C C . VAL A 1 111 ? -0.434 -11.763 -1.758 1.00 92.94 111 VAL A C 1
ATOM 896 O O . VAL A 1 111 ? -0.766 -12.896 -2.113 1.00 92.94 111 VAL A O 1
ATOM 899 N N . PHE A 1 112 ? 0.288 -11.543 -0.663 1.00 93.31 112 PHE A N 1
ATOM 900 C CA . PHE A 1 112 ? 0.673 -12.598 0.276 1.00 93.31 112 PHE A CA 1
ATOM 901 C C . PHE A 1 112 ? -0.482 -12.835 1.257 1.00 93.31 112 PHE A C 1
ATOM 903 O O . PHE A 1 112 ? -0.616 -12.151 2.271 1.00 93.31 112 PHE A O 1
ATOM 910 N N . ALA A 1 113 ? -1.397 -13.737 0.890 1.00 92.75 113 ALA A N 1
ATOM 911 C CA . ALA A 1 113 ? -2.681 -13.914 1.575 1.00 92.75 113 ALA A CA 1
ATOM 912 C C . ALA A 1 113 ? -2.540 -14.261 3.066 1.00 92.75 113 ALA A C 1
ATOM 914 O O . ALA A 1 113 ? -3.303 -13.770 3.887 1.00 92.75 113 ALA A O 1
ATOM 915 N N . ASP A 1 114 ? -1.539 -15.054 3.417 1.00 92.44 114 ASP A N 1
ATOM 916 C CA . ASP A 1 114 ? -1.201 -15.412 4.790 1.00 92.44 114 ASP A CA 1
ATOM 917 C C . ASP A 1 114 ? -0.748 -14.199 5.622 1.00 92.44 114 ASP A C 1
ATOM 919 O O . ASP A 1 114 ? -1.160 -14.057 6.771 1.00 92.44 114 ASP A O 1
ATOM 923 N N . VAL A 1 115 ? 0.038 -13.289 5.036 1.00 92.94 115 VAL A N 1
ATOM 924 C CA . VAL A 1 115 ? 0.462 -12.045 5.698 1.00 92.94 115 VAL A CA 1
ATOM 925 C C . VAL A 1 115 ? -0.708 -11.067 5.803 1.00 92.94 115 VAL A C 1
ATOM 927 O O . VAL A 1 115 ? -0.882 -10.424 6.837 1.00 92.94 115 VAL A O 1
ATOM 930 N N . ARG A 1 116 ? -1.556 -10.987 4.768 1.00 95.00 116 ARG A N 1
ATOM 931 C CA . ARG A 1 116 ? -2.810 -10.217 4.803 1.00 95.00 116 ARG A CA 1
ATOM 932 C C . ARG A 1 116 ? -3.702 -10.687 5.951 1.00 95.00 116 ARG A C 1
ATOM 934 O O . ARG A 1 116 ? -4.203 -9.864 6.712 1.00 95.00 116 ARG A O 1
ATOM 941 N N . ASP A 1 117 ? -3.912 -11.992 6.067 1.00 95.00 117 ASP A N 1
ATOM 942 C CA . ASP A 1 117 ? -4.796 -12.561 7.084 1.00 95.00 117 ASP A CA 1
ATOM 943 C C . ASP A 1 117 ? -4.214 -12.343 8.487 1.00 95.00 117 ASP A C 1
ATOM 945 O O . ASP A 1 117 ? -4.935 -11.902 9.384 1.00 95.00 117 ASP A O 1
ATOM 949 N N . LEU A 1 118 ? -2.895 -12.503 8.649 1.00 94.19 118 LEU A N 1
ATOM 950 C CA . LEU A 1 118 ? -2.188 -12.178 9.889 1.00 94.19 118 LEU A CA 1
ATOM 951 C C . LEU A 1 118 ? -2.343 -10.700 10.284 1.00 94.19 118 LEU A C 1
ATOM 953 O O . LEU A 1 118 ? -2.641 -10.404 11.442 1.00 94.19 118 LEU A O 1
ATOM 957 N N . PHE A 1 119 ? -2.196 -9.772 9.332 1.00 94.38 119 PHE A N 1
ATOM 958 C CA . PHE A 1 119 ? -2.434 -8.344 9.565 1.00 94.38 119 PHE A CA 1
ATOM 959 C C . PHE A 1 119 ? -3.843 -8.096 10.100 1.00 94.38 119 PHE A C 1
ATOM 961 O O . PHE A 1 119 ? -4.026 -7.405 11.102 1.00 94.38 119 PHE A O 1
ATOM 968 N N . VAL A 1 120 ? -4.852 -8.678 9.443 1.00 94.38 120 VAL A N 1
ATOM 969 C CA . VAL A 1 120 ? -6.257 -8.514 9.831 1.00 94.38 120 VAL A CA 1
ATOM 970 C C . VAL A 1 120 ? -6.509 -9.058 11.235 1.00 94.38 120 VAL A C 1
ATOM 972 O O . VAL A 1 120 ? -7.239 -8.438 12.010 1.00 94.38 120 VAL A O 1
ATOM 975 N N . GLU A 1 121 ? -5.916 -10.200 11.579 1.00 94.69 121 GLU A N 1
ATOM 976 C CA . GLU A 1 121 ? -6.019 -10.772 12.919 1.00 94.69 121 GLU A CA 1
ATOM 977 C C . GLU A 1 121 ? -5.373 -9.895 13.989 1.00 94.69 121 GLU A C 1
ATOM 979 O O . GLU A 1 121 ? -5.961 -9.715 15.056 1.00 94.69 121 GLU A O 1
ATOM 984 N N . TYR A 1 122 ? -4.181 -9.358 13.727 1.00 93.31 122 TYR A N 1
ATOM 985 C CA . TYR A 1 122 ? -3.476 -8.493 14.671 1.00 93.31 122 TYR A CA 1
ATOM 986 C C . TYR A 1 122 ? -4.221 -7.184 14.895 1.00 93.31 122 TYR A C 1
ATOM 988 O O . TYR A 1 122 ? -4.480 -6.838 16.044 1.00 93.31 122 TYR A O 1
ATOM 996 N N . TYR A 1 123 ? -4.661 -6.515 13.828 1.00 93.19 123 TYR A N 1
ATOM 997 C CA . TYR A 1 123 ? -5.407 -5.264 13.954 1.00 93.19 123 TYR A CA 1
ATOM 998 C C . TYR A 1 123 ? -6.701 -5.434 14.766 1.00 93.19 123 TYR A C 1
ATOM 1000 O O . TYR A 1 123 ? -7.044 -4.580 15.572 1.00 93.19 123 TYR A O 1
ATOM 1008 N N . LYS A 1 124 ? -7.418 -6.556 14.604 1.00 90.62 124 LYS A N 1
ATOM 1009 C CA . LYS A 1 124 ? -8.668 -6.831 15.342 1.00 90.62 124 LYS A CA 1
ATOM 1010 C C . LYS A 1 124 ? -8.476 -7.108 16.839 1.00 90.62 124 LYS A C 1
ATOM 1012 O O . LYS A 1 124 ? -9.471 -7.141 17.560 1.00 90.62 124 LYS A O 1
ATOM 1017 N N . LYS A 1 125 ? -7.251 -7.391 17.291 1.00 89.12 125 LYS A N 1
ATOM 1018 C CA . LYS A 1 125 ? -6.932 -7.660 18.705 1.00 89.12 125 LYS A CA 1
ATOM 1019 C C . LYS A 1 125 ? -6.554 -6.396 19.484 1.00 89.12 125 LYS A C 1
ATOM 1021 O O . LYS A 1 125 ? -6.436 -6.487 20.705 1.00 89.12 125 LYS A O 1
ATOM 1026 N N . GLN A 1 126 ? -6.338 -5.281 18.789 1.00 81.50 126 GLN A N 1
ATOM 1027 C CA . GLN A 1 126 ? -6.036 -3.970 19.367 1.00 81.50 126 GLN A CA 1
ATOM 1028 C C . GLN A 1 126 ? -7.320 -3.184 19.640 1.00 81.50 126 GLN A C 1
ATOM 1030 O O . GLN A 1 126 ? -7.349 -2.456 20.656 1.00 81.50 126 GLN A O 1
#

Secondary structure (DSSP, 8-state):
----HHHHHHHHHHHHHHHHHHH---GGGTHHHHHHHHHHHH-TT-EEEEEESSSSS-SEEEEEETTTTEEEETTEEE-HHHHHHHHHHTS--SS-EEEE--HHHHTTS---HHHHHHHHHHHTT-

Organism: NCBI:txid1230533

Sequence (126 aa):
MCINLTALTETVEQITQHLFDKEQCGWFDGGCMTLASAINHIYPRSIFYHISRSHDVVDHVVIYFPELDSYFDADGMQSKEALIQKMKTLESMANPTLFTMRDTHFEQIKVFADVRDLFVEYYKKQ